Protein AF-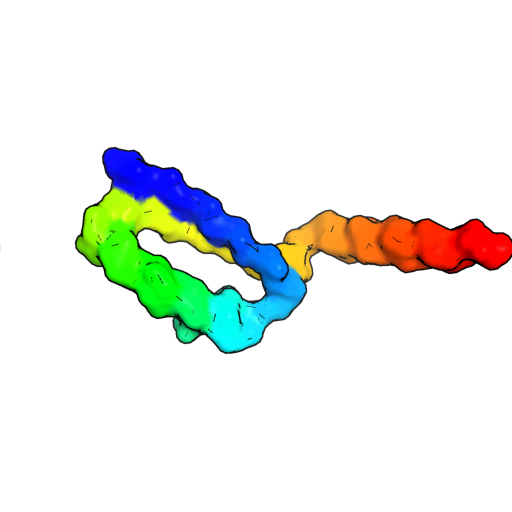A0A3B9BDP6-F1 (afdb_monomer_lite)

Radius of gyration: 16.26 Å; chains: 1; bounding box: 32×15×50 Å

Structure (mmCIF, N/CA/C/O backbone):
data_AF-A0A3B9BDP6-F1
#
_entry.id   AF-A0A3B9BDP6-F1
#
loop_
_atom_site.group_PDB
_atom_site.id
_atom_site.type_symbol
_atom_site.label_atom_id
_atom_site.label_alt_id
_atom_site.label_comp_id
_atom_site.label_asym_id
_atom_site.label_entity_id
_atom_site.label_seq_id
_atom_site.pdbx_PDB_ins_code
_atom_site.Cartn_x
_atom_site.Cartn_y
_atom_site.Cartn_z
_atom_site.occupancy
_atom_site.B_iso_or_equiv
_atom_site.auth_seq_id
_atom_site.auth_co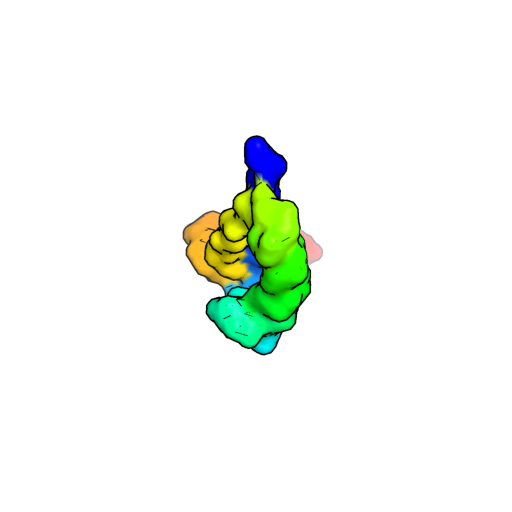mp_id
_atom_site.auth_asym_id
_atom_site.auth_atom_id
_atom_site.pdbx_PDB_model_num
ATOM 1 N N . HIS A 1 1 ? -19.707 5.639 12.367 1.00 71.81 1 HIS A N 1
ATOM 2 C CA . HIS A 1 1 ? -18.243 5.429 12.356 1.00 71.81 1 HIS A CA 1
ATOM 3 C C . HIS A 1 1 ? -17.663 5.986 11.063 1.00 71.81 1 HIS A C 1
ATOM 5 O O . HIS A 1 1 ? -18.285 5.801 10.023 1.00 71.81 1 HIS A O 1
ATOM 11 N N . LYS A 1 2 ? -16.540 6.716 11.116 1.00 88.81 2 LYS A N 1
ATOM 12 C CA . LYS A 1 2 ? -15.843 7.185 9.905 1.00 88.81 2 LYS A CA 1
ATOM 13 C C . LYS A 1 2 ? -14.962 6.046 9.383 1.00 88.81 2 LYS A C 1
ATOM 15 O O . LYS A 1 2 ? -14.308 5.384 10.186 1.00 88.81 2 LYS A O 1
ATOM 20 N N . LYS A 1 3 ? -14.972 5.820 8.069 1.00 96.19 3 LYS A N 1
ATOM 21 C CA . LYS A 1 3 ? -14.202 4.762 7.405 1.00 96.19 3 LYS A CA 1
ATOM 22 C C . LYS A 1 3 ? -13.191 5.372 6.445 1.00 96.19 3 LYS A C 1
ATOM 24 O O . LYS A 1 3 ? -13.537 6.278 5.692 1.00 96.19 3 LYS A O 1
ATOM 29 N N . VAL A 1 4 ? -11.964 4.864 6.472 1.00 97.25 4 VAL A N 1
ATOM 30 C CA . VAL A 1 4 ? -10.859 5.287 5.608 1.00 97.25 4 VAL A CA 1
ATOM 31 C C . VAL A 1 4 ? -10.280 4.067 4.907 1.00 97.25 4 VAL A C 1
ATOM 33 O O . VAL A 1 4 ? -9.968 3.058 5.537 1.00 97.25 4 VAL A O 1
ATOM 36 N N . ILE A 1 5 ? -10.110 4.173 3.591 1.00 97.12 5 ILE A N 1
ATOM 37 C CA . ILE A 1 5 ? -9.320 3.222 2.812 1.00 97.12 5 ILE A CA 1
ATOM 38 C C . ILE A 1 5 ? -7.953 3.861 2.581 1.00 97.12 5 ILE A C 1
ATOM 40 O O . ILE A 1 5 ? -7.862 4.923 1.970 1.00 97.12 5 ILE A O 1
ATOM 44 N N . LEU A 1 6 ? -6.898 3.220 3.078 1.00 96.31 6 LEU A N 1
ATOM 45 C CA . LEU A 1 6 ? -5.529 3.695 2.929 1.00 96.31 6 LEU A CA 1
ATOM 46 C C . LEU A 1 6 ? -4.852 2.959 1.771 1.00 96.31 6 LEU A C 1
ATOM 48 O O . LEU A 1 6 ? -4.481 1.788 1.898 1.00 96.31 6 LEU A O 1
ATOM 52 N N . ALA A 1 7 ? -4.701 3.654 0.645 1.00 96.50 7 ALA A N 1
ATOM 53 C CA . ALA A 1 7 ? -3.994 3.145 -0.523 1.00 96.50 7 ALA A CA 1
ATOM 54 C C . ALA A 1 7 ? -2.475 3.162 -0.287 1.00 96.50 7 ALA A C 1
ATOM 56 O O . ALA A 1 7 ? -1.873 4.218 -0.101 1.00 96.50 7 ALA A O 1
ATOM 57 N N . GLN A 1 8 ? -1.842 1.989 -0.314 1.00 95.31 8 GLN A N 1
ATOM 58 C CA . GLN A 1 8 ? -0.398 1.849 -0.114 1.00 95.31 8 GLN A CA 1
ATOM 59 C C . GLN A 1 8 ? 0.343 1.924 -1.458 1.00 95.31 8 GLN A C 1
ATOM 61 O O . GLN A 1 8 ? 0.609 0.898 -2.086 1.00 95.31 8 GLN A O 1
ATOM 66 N N . LEU A 1 9 ? 0.698 3.135 -1.904 1.00 95.06 9 LEU A N 1
ATOM 67 C CA . LEU A 1 9 ? 1.398 3.399 -3.177 1.00 95.06 9 LEU A CA 1
ATOM 68 C C . LEU A 1 9 ? 2.897 3.035 -3.139 1.00 95.06 9 LEU A C 1
ATOM 70 O O . LEU A 1 9 ? 3.764 3.818 -3.514 1.00 95.06 9 LEU A O 1
ATOM 74 N N . PHE A 1 10 ? 3.198 1.820 -2.687 1.00 94.56 10 PHE A N 1
ATOM 75 C CA . PHE A 1 10 ? 4.539 1.245 -2.623 1.00 94.56 10 PHE A CA 1
ATOM 76 C C . PHE A 1 10 ? 4.665 0.085 -3.615 1.00 94.56 10 PHE A C 1
ATOM 78 O O . PHE A 1 10 ? 3.725 -0.686 -3.805 1.00 94.56 10 PHE A O 1
ATOM 85 N N . LEU A 1 11 ? 5.840 -0.086 -4.222 1.00 94.25 11 LEU A N 1
ATOM 86 C CA . LEU A 1 11 ? 6.116 -1.241 -5.088 1.00 94.25 11 LEU A CA 1
ATOM 87 C C . LEU A 1 11 ? 6.477 -2.506 -4.290 1.00 94.25 11 LEU A C 1
ATOM 89 O O . LEU A 1 11 ? 6.244 -3.613 -4.759 1.00 94.25 11 LEU A O 1
ATOM 93 N N . ALA A 1 12 ? 7.005 -2.368 -3.073 1.00 91.62 12 ALA A N 1
ATOM 94 C CA . ALA A 1 12 ? 7.399 -3.496 -2.230 1.00 91.62 12 ALA A CA 1
ATOM 95 C C . ALA A 1 12 ? 7.039 -3.249 -0.751 1.00 91.62 12 ALA A C 1
ATOM 97 O O . ALA A 1 12 ? 7.030 -2.096 -0.312 1.00 91.62 12 ALA A O 1
ATOM 98 N N . PRO A 1 13 ? 6.761 -4.307 0.039 1.00 82.44 13 PRO A N 1
ATOM 99 C CA . PRO A 1 13 ? 6.367 -4.204 1.445 1.00 82.44 13 PRO A CA 1
ATOM 100 C C . PRO A 1 13 ? 7.589 -4.062 2.370 1.00 82.44 13 PRO A C 1
ATOM 102 O O . PRO A 1 13 ? 7.800 -4.880 3.262 1.00 82.44 13 PRO A O 1
ATOM 105 N N . GLY A 1 14 ? 8.423 -3.046 2.128 1.00 85.25 14 GLY A N 1
ATOM 106 C CA . GLY A 1 14 ? 9.541 -2.707 3.015 1.00 85.25 14 GLY A CA 1
ATOM 107 C C . GLY A 1 14 ? 9.068 -2.211 4.390 1.00 85.25 14 GLY A C 1
ATOM 108 O O . GLY A 1 14 ? 7.881 -2.286 4.714 1.00 85.25 14 GLY A O 1
ATOM 109 N N . ARG A 1 15 ? 9.986 -1.633 5.179 1.00 89.25 15 ARG A N 1
ATOM 110 C CA . ARG A 1 15 ? 9.692 -1.079 6.518 1.00 89.25 15 ARG A CA 1
ATOM 111 C C . ARG A 1 15 ? 8.459 -0.164 6.542 1.00 89.25 15 ARG A C 1
ATOM 113 O O . ARG A 1 15 ? 7.701 -0.226 7.492 1.00 89.25 15 ARG A O 1
ATOM 120 N N . HIS A 1 16 ? 8.195 0.590 5.478 1.00 89.19 16 HIS A N 1
ATOM 121 C CA . HIS A 1 16 ? 7.043 1.491 5.421 1.00 89.19 16 HIS A CA 1
ATOM 122 C C . HIS A 1 16 ? 5.680 0.765 5.379 1.00 89.19 16 HIS A C 1
ATOM 124 O O . HIS A 1 16 ? 4.779 1.093 6.146 1.00 89.19 16 HIS A O 1
ATOM 130 N N . ALA A 1 17 ? 5.510 -0.225 4.494 1.00 89.75 17 ALA A N 1
ATOM 131 C CA . ALA A 1 17 ? 4.193 -0.775 4.120 1.00 89.75 17 ALA A CA 1
ATOM 132 C C . ALA A 1 17 ? 3.983 -2.253 4.502 1.00 89.75 17 ALA A C 1
ATOM 134 O O . ALA A 1 17 ? 3.016 -2.893 4.077 1.00 89.75 17 ALA A O 1
ATOM 135 N N . GLY A 1 18 ? 4.911 -2.818 5.277 1.00 85.44 18 GLY A N 1
ATOM 136 C CA . GLY A 1 18 ? 4.760 -4.141 5.873 1.00 85.44 18 GLY A CA 1
ATOM 137 C C . GLY A 1 18 ? 3.634 -4.201 6.913 1.00 85.44 18 GLY A C 1
ATOM 138 O O . GLY A 1 18 ? 3.103 -3.183 7.365 1.00 85.44 18 GLY A O 1
ATOM 139 N N . THR A 1 19 ? 3.279 -5.420 7.334 1.00 84.12 19 THR A N 1
ATOM 140 C CA . THR A 1 19 ? 2.218 -5.672 8.330 1.00 84.12 19 THR A CA 1
ATOM 141 C C . THR A 1 19 ? 2.407 -4.840 9.600 1.00 84.12 19 THR A C 1
ATOM 143 O O . THR A 1 19 ? 1.446 -4.205 10.037 1.00 84.12 19 THR A O 1
ATOM 146 N N . ASN A 1 20 ? 3.653 -4.783 10.087 1.00 87.56 20 ASN A N 1
ATOM 147 C CA . ASN A 1 20 ? 4.112 -4.023 11.257 1.00 87.56 20 ASN A CA 1
ATOM 148 C C . ASN A 1 20 ? 5.042 -2.869 10.843 1.00 87.56 20 ASN A C 1
ATOM 150 O O . ASN A 1 20 ? 6.014 -2.574 11.528 1.00 87.56 20 ASN A O 1
ATOM 154 N N . GLY A 1 21 ? 4.821 -2.319 9.649 1.00 89.31 21 GLY A N 1
ATOM 155 C CA . GLY A 1 21 ? 5.604 -1.202 9.145 1.00 89.31 21 GLY A CA 1
ATOM 1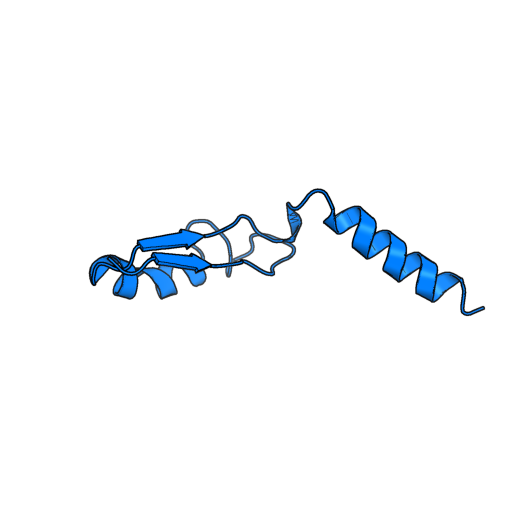56 C C . GLY A 1 21 ? 5.162 0.142 9.713 1.00 89.31 21 GLY A C 1
ATOM 157 O O . GLY A 1 21 ? 4.168 0.217 10.434 1.00 89.31 21 GLY A O 1
ATOM 158 N N . ASP A 1 22 ? 5.840 1.209 9.304 1.00 95.50 22 ASP A N 1
ATOM 159 C CA . ASP A 1 22 ? 5.590 2.574 9.790 1.00 95.50 22 ASP A CA 1
ATOM 160 C C . ASP A 1 22 ? 4.113 2.988 9.616 1.00 95.50 22 ASP A C 1
ATOM 162 O O . ASP A 1 22 ? 3.523 3.639 10.475 1.00 95.50 22 ASP A O 1
ATOM 166 N N . ILE A 1 23 ? 3.452 2.535 8.543 1.00 95.19 23 ILE A N 1
ATOM 167 C CA . ILE A 1 23 ? 2.018 2.778 8.320 1.00 95.19 23 ILE A CA 1
ATOM 168 C C . ILE A 1 23 ? 1.133 2.149 9.409 1.00 95.19 23 ILE A C 1
ATOM 170 O O . ILE A 1 23 ? 0.093 2.713 9.749 1.00 95.19 23 ILE A O 1
ATOM 174 N N . ALA A 1 24 ? 1.504 0.988 9.953 1.00 94.25 24 ALA A N 1
ATOM 175 C CA . ALA A 1 24 ? 0.756 0.359 11.040 1.00 94.25 24 ALA A CA 1
ATOM 176 C C . ALA A 1 24 ? 0.844 1.198 12.323 1.00 94.25 24 ALA A C 1
ATOM 178 O O . ALA A 1 24 ? -0.183 1.445 12.953 1.00 94.25 24 ALA A O 1
ATOM 179 N N . GLU A 1 25 ? 2.043 1.687 12.649 1.00 95.81 25 GLU A N 1
ATOM 180 C CA . GLU A 1 25 ? 2.290 2.563 13.801 1.00 95.81 25 GLU A CA 1
ATOM 181 C C . GLU A 1 25 ? 1.535 3.892 13.661 1.00 95.81 25 GLU A C 1
ATOM 183 O O . GLU A 1 25 ? 0.869 4.332 14.595 1.00 95.81 25 GLU A O 1
ATOM 188 N N . ILE A 1 26 ? 1.540 4.483 12.462 1.00 95.88 26 ILE A N 1
ATOM 189 C CA . ILE A 1 26 ? 0.801 5.718 12.166 1.00 95.88 26 ILE A CA 1
ATOM 190 C C . ILE A 1 26 ? -0.711 5.519 12.326 1.00 95.88 26 ILE A C 1
ATOM 192 O O . ILE A 1 26 ? -1.391 6.408 12.832 1.00 95.88 26 ILE A O 1
ATOM 196 N N . CYS A 1 27 ? -1.263 4.377 11.902 1.00 96.00 27 CYS A N 1
ATOM 197 C CA . CYS A 1 27 ? -2.703 4.116 11.997 1.00 96.00 27 CYS A CA 1
ATOM 198 C C . CYS A 1 27 ? -3.173 3.849 13.435 1.00 96.00 27 CYS A C 1
ATOM 200 O O . CYS A 1 27 ? -4.325 4.143 13.761 1.00 96.00 27 CYS A O 1
ATOM 202 N N . GLU A 1 28 ? -2.310 3.286 14.281 1.00 95.94 28 GLU A N 1
ATOM 203 C CA . GLU A 1 28 ? -2.640 2.805 15.624 1.00 95.94 28 GLU A CA 1
ATOM 204 C C . GLU A 1 28 ? -3.435 3.810 16.489 1.00 95.94 28 GLU A C 1
ATOM 206 O O . GLU A 1 28 ? -4.525 3.448 16.954 1.00 95.94 28 GLU A O 1
ATOM 211 N N . PRO A 1 29 ? -3.003 5.076 16.676 1.00 96.88 29 PRO A N 1
ATOM 212 C CA . PRO A 1 29 ? -3.747 6.031 17.496 1.00 96.88 29 PRO A CA 1
ATOM 213 C C . PRO A 1 29 ? -5.127 6.372 16.919 1.00 96.88 29 PRO A C 1
ATOM 215 O O . PRO A 1 29 ? -6.060 6.635 17.675 1.00 96.88 29 PRO A O 1
ATOM 218 N N . PHE A 1 30 ? -5.310 6.354 15.597 1.00 95.94 30 PHE A N 1
ATOM 219 C CA . PHE A 1 30 ? -6.608 6.651 14.982 1.00 95.94 30 PHE A CA 1
ATOM 220 C C . PHE A 1 30 ? -7.586 5.490 15.136 1.00 95.94 30 PHE A C 1
ATOM 222 O O . PHE A 1 30 ? -8.757 5.711 15.447 1.00 95.94 30 PHE A O 1
ATOM 229 N N . VAL A 1 31 ? -7.096 4.257 14.976 1.00 95.62 31 VAL A N 1
ATOM 230 C CA . VAL A 1 31 ? -7.898 3.048 15.205 1.00 95.62 31 VAL A CA 1
ATOM 231 C C . VAL A 1 31 ? -8.329 2.968 16.671 1.00 95.62 31 VAL A C 1
ATOM 233 O O . VAL A 1 31 ? -9.505 2.738 16.944 1.00 95.62 31 VAL A O 1
ATOM 236 N N . LYS A 1 32 ? -7.425 3.266 17.618 1.00 96.12 32 LYS A N 1
ATOM 237 C CA . LYS A 1 32 ? -7.752 3.364 19.054 1.00 96.12 32 LYS A CA 1
ATOM 238 C C . LYS A 1 32 ? -8.845 4.398 19.353 1.00 96.12 32 LYS A C 1
ATOM 240 O O . LYS A 1 32 ? -9.649 4.187 20.253 1.00 96.12 32 LYS A O 1
ATOM 245 N N . ASN A 1 33 ? -8.914 5.476 18.573 1.00 95.69 33 ASN A N 1
ATOM 246 C CA . ASN A 1 33 ? -9.944 6.514 18.681 1.00 95.69 33 ASN A CA 1
ATOM 247 C C . ASN A 1 33 ? -11.227 6.208 17.874 1.00 95.69 33 ASN A C 1
ATOM 249 O O . ASN A 1 33 ? -12.074 7.085 17.695 1.00 95.69 33 ASN A O 1
ATOM 253 N N . GLY A 1 34 ? -11.398 4.975 17.384 1.00 95.50 34 GLY A N 1
ATOM 254 C CA . GLY A 1 34 ? -12.635 4.507 16.751 1.00 95.50 34 GLY A CA 1
ATOM 255 C C . GLY A 1 34 ? -12.748 4.757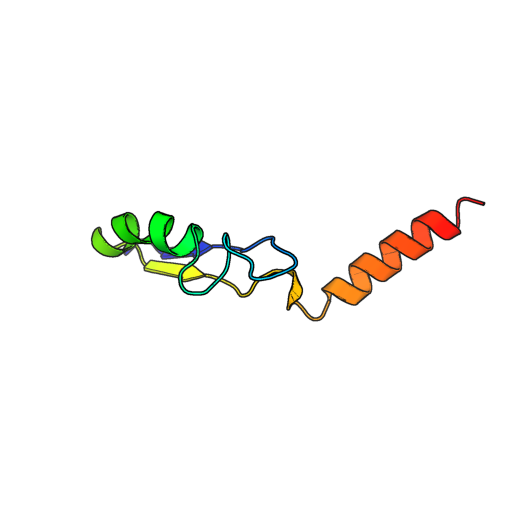 15.243 1.00 95.50 34 GLY A C 1
ATOM 256 O O . GLY A 1 34 ? -13.852 4.652 14.696 1.00 95.50 34 GLY A O 1
ATOM 257 N N . LEU A 1 35 ? -11.643 5.092 14.563 1.00 96.88 35 LEU A N 1
ATOM 258 C CA . LEU A 1 35 ? -11.585 5.150 13.100 1.00 96.88 35 LEU A CA 1
ATOM 259 C C . LEU A 1 35 ? -11.446 3.738 12.507 1.00 96.88 35 LEU A C 1
ATOM 261 O O . LEU A 1 35 ? -10.537 2.998 12.874 1.00 96.88 35 LEU A O 1
ATOM 265 N N . ASP A 1 36 ? -12.298 3.384 11.543 1.00 96.94 36 ASP A N 1
ATOM 266 C CA . ASP A 1 36 ? -12.149 2.145 10.766 1.00 96.94 36 ASP A CA 1
ATOM 267 C C . ASP A 1 36 ? -11.179 2.385 9.598 1.00 96.94 36 ASP A C 1
ATOM 269 O O . ASP A 1 36 ? -11.506 3.117 8.658 1.00 96.94 36 ASP A O 1
ATOM 273 N N . VAL A 1 37 ? -9.978 1.797 9.665 1.00 96.25 37 VAL A N 1
ATOM 274 C CA . VAL A 1 37 ? -8.932 1.929 8.639 1.00 96.25 37 VAL A CA 1
ATOM 275 C C . VAL A 1 37 ? -8.714 0.599 7.922 1.00 96.25 37 VAL A C 1
ATOM 277 O O . VAL A 1 37 ? -8.224 -0.370 8.498 1.00 96.25 37 VAL A O 1
ATOM 280 N N . SER A 1 38 ? -8.998 0.574 6.621 1.00 95.75 38 SER A N 1
ATOM 281 C CA . SER A 1 38 ? -8.722 -0.560 5.734 1.00 95.75 38 SER A CA 1
ATOM 282 C C . SER A 1 38 ? -7.511 -0.261 4.850 1.00 95.75 38 SER A C 1
ATOM 284 O O . SER A 1 38 ? -7.573 0.597 3.970 1.00 95.75 38 SER A O 1
ATOM 286 N N . ARG A 1 39 ? -6.399 -0.970 5.061 1.00 94.06 39 ARG A N 1
ATOM 287 C CA . ARG A 1 39 ? -5.187 -0.832 4.234 1.00 94.06 39 ARG A CA 1
ATOM 288 C C . ARG A 1 39 ? -5.286 -1.723 3.000 1.00 94.06 39 ARG A C 1
ATOM 290 O O . ARG A 1 39 ? -5.523 -2.923 3.128 1.00 94.06 39 ARG A O 1
ATOM 297 N N . THR A 1 40 ? -5.070 -1.167 1.811 1.00 95.56 40 THR A N 1
ATOM 298 C CA . THR A 1 40 ? -4.939 -1.983 0.593 1.00 95.56 40 THR A CA 1
ATOM 299 C C . THR A 1 40 ? -3.617 -2.756 0.619 1.00 95.56 40 THR A C 1
ATOM 301 O O . THR A 1 40 ? -2.685 -2.344 1.313 1.00 95.56 40 THR A O 1
ATOM 304 N N . PRO A 1 41 ? -3.443 -3.826 -0.175 1.00 94.06 41 PRO A N 1
ATOM 305 C CA . PRO A 1 41 ? -2.106 -4.312 -0.509 1.00 94.06 41 PRO A CA 1
ATOM 306 C C . PRO A 1 41 ? -1.237 -3.192 -1.108 1.00 94.06 41 PRO A C 1
ATOM 308 O O . PRO A 1 41 ? -1.760 -2.196 -1.615 1.00 94.06 41 PRO A O 1
ATOM 311 N N . VAL A 1 42 ? 0.087 -3.368 -1.071 1.00 95.50 42 VAL A N 1
ATOM 312 C CA . VAL A 1 42 ? 1.018 -2.478 -1.784 1.00 95.50 42 VAL A CA 1
ATOM 313 C C . VAL A 1 42 ? 0.707 -2.479 -3.286 1.00 95.50 42 VAL A C 1
ATOM 315 O O . VAL A 1 42 ? 0.384 -3.534 -3.839 1.00 95.50 42 VAL A O 1
ATOM 318 N N . LEU A 1 43 ? 0.830 -1.324 -3.948 1.00 95.75 43 LEU A N 1
ATOM 319 C CA . LEU A 1 43 ? 0.623 -1.161 -5.396 1.00 95.75 43 LEU A CA 1
ATOM 320 C C . LEU A 1 43 ? 1.387 -2.210 -6.216 1.00 95.75 43 LEU A C 1
ATOM 322 O O . LEU A 1 43 ? 0.859 -2.718 -7.200 1.00 95.75 43 LEU A O 1
ATOM 326 N N . GLY A 1 44 ? 2.581 -2.597 -5.757 1.00 95.25 44 GLY A N 1
ATOM 327 C CA . GLY A 1 44 ? 3.397 -3.680 -6.317 1.00 95.25 44 GLY A CA 1
ATOM 328 C C . GLY A 1 44 ? 2.674 -5.002 -6.575 1.00 95.25 44 GLY A C 1
ATOM 329 O O . GLY A 1 44 ? 3.036 -5.740 -7.484 1.00 95.25 44 GLY A O 1
ATOM 330 N N . LYS A 1 45 ? 1.646 -5.311 -5.778 1.00 94.88 45 LYS A N 1
ATOM 331 C CA . LYS A 1 45 ? 0.854 -6.543 -5.900 1.00 94.88 45 LYS A CA 1
ATOM 332 C C . LYS A 1 45 ? -0.331 -6.409 -6.857 1.00 94.88 45 LYS A C 1
ATOM 334 O O . LYS A 1 45 ? -1.042 -7.388 -7.071 1.00 94.88 45 LYS A O 1
ATOM 339 N N . HIS A 1 46 ? -0.588 -5.220 -7.402 1.00 96.69 46 HIS A N 1
ATOM 340 C CA . HIS A 1 46 ? -1.724 -5.003 -8.285 1.00 96.69 46 HIS A CA 1
ATOM 341 C C . HIS A 1 46 ? -1.467 -5.641 -9.664 1.00 96.69 46 HIS A C 1
ATOM 343 O O . HIS A 1 46 ? -0.463 -5.313 -10.301 1.00 96.69 46 HIS A O 1
ATOM 349 N N . PRO A 1 47 ? -2.368 -6.495 -10.188 1.00 95.69 47 PRO A N 1
ATOM 350 C CA . PRO A 1 47 ? -2.123 -7.251 -11.422 1.00 95.69 47 PRO A CA 1
ATOM 351 C C . PRO A 1 47 ? -1.922 -6.359 -12.656 1.00 95.69 47 PRO A C 1
ATOM 353 O O . PRO A 1 47 ? -1.167 -6.706 -13.559 1.00 95.69 47 PRO A O 1
ATOM 356 N N . LEU A 1 48 ? -2.544 -5.174 -12.688 1.00 96.69 48 LEU A N 1
ATOM 357 C CA . LEU A 1 48 ? -2.377 -4.226 -13.798 1.00 96.69 48 LEU A CA 1
ATOM 358 C C . LEU A 1 48 ? -1.069 -3.421 -13.748 1.00 96.69 48 LEU A C 1
ATOM 360 O O . LEU A 1 48 ? -0.766 -2.721 -14.711 1.00 96.69 48 LEU A O 1
ATOM 364 N N . LEU A 1 49 ? -0.285 -3.501 -12.667 1.00 96.56 49 LEU A N 1
ATOM 365 C CA . LEU A 1 49 ? 0.939 -2.707 -12.541 1.00 96.56 49 LEU A CA 1
ATOM 366 C C . LEU A 1 49 ? 1.957 -3.060 -13.633 1.00 96.56 49 LEU A C 1
ATOM 368 O O . LEU A 1 49 ? 2.555 -2.166 -14.223 1.00 96.56 49 LEU A O 1
ATOM 372 N N . GLN A 1 50 ? 2.109 -4.349 -13.951 1.00 95.75 50 GLN A N 1
ATOM 373 C CA . GLN A 1 50 ? 3.015 -4.794 -15.014 1.00 95.75 50 GLN A CA 1
ATOM 374 C C . GLN A 1 50 ? 2.626 -4.213 -16.376 1.00 95.75 50 GLN A C 1
ATOM 376 O O . GLN A 1 50 ? 3.500 -3.791 -17.133 1.00 95.75 50 GLN A O 1
ATOM 381 N N . LYS A 1 51 ? 1.319 -4.140 -16.667 1.00 97.19 51 LYS A N 1
ATOM 382 C CA . LYS A 1 51 ? 0.801 -3.531 -17.897 1.00 97.19 51 LYS A CA 1
ATOM 383 C C . LYS A 1 51 ? 1.185 -2.053 -17.971 1.00 97.19 51 LYS A C 1
ATOM 385 O O . LYS A 1 51 ? 1.785 -1.643 -18.956 1.00 97.19 51 LYS A O 1
ATOM 390 N N . VAL A 1 52 ? 0.915 -1.289 -16.910 1.00 96.75 52 VAL A N 1
ATOM 391 C CA . VAL A 1 52 ? 1.241 0.147 -16.854 1.00 96.75 52 VAL A CA 1
ATOM 392 C C . VAL A 1 52 ? 2.742 0.382 -17.024 1.00 96.75 52 VAL A C 1
ATOM 394 O O . VAL A 1 52 ? 3.141 1.229 -17.816 1.00 96.75 52 VAL A O 1
ATOM 397 N N . LEU A 1 53 ? 3.587 -0.383 -16.324 1.00 96.12 53 LEU A N 1
ATOM 398 C CA . LEU A 1 53 ? 5.042 -0.260 -16.451 1.00 96.12 53 LEU A CA 1
ATOM 399 C C . LEU A 1 53 ? 5.520 -0.596 -17.868 1.00 96.12 53 LEU A C 1
ATOM 401 O O . LEU A 1 53 ? 6.345 0.127 -18.418 1.00 96.12 53 LEU A O 1
ATOM 405 N N . SER A 1 54 ? 4.966 -1.647 -18.476 1.00 96.56 54 SER A N 1
ATOM 406 C CA . SER A 1 54 ? 5.295 -2.034 -19.851 1.00 96.56 54 SER A CA 1
ATOM 407 C C . SER A 1 54 ? 4.914 -0.939 -20.845 1.00 96.56 54 SER A C 1
ATOM 409 O O . SER A 1 54 ? 5.714 -0.604 -21.710 1.00 96.56 54 SER A O 1
ATOM 411 N N . GLU A 1 55 ? 3.731 -0.336 -20.700 1.00 97.19 55 GLU A N 1
ATOM 412 C CA . GLU A 1 55 ? 3.299 0.796 -21.528 1.00 97.19 55 GLU A CA 1
ATOM 413 C C . GLU A 1 55 ? 4.266 1.981 -21.409 1.00 97.19 55 GLU A C 1
ATOM 415 O O . GLU A 1 55 ? 4.679 2.517 -22.433 1.00 97.19 55 GLU A O 1
ATOM 420 N N . ARG A 1 56 ? 4.705 2.337 -20.191 1.00 96.38 56 ARG A N 1
ATOM 421 C CA . ARG A 1 56 ? 5.694 3.412 -19.985 1.00 96.38 56 ARG A CA 1
ATOM 422 C C . ARG A 1 56 ? 7.048 3.101 -20.627 1.00 96.38 56 ARG A C 1
ATOM 424 O O . ARG A 1 56 ? 7.656 3.981 -21.225 1.00 96.38 56 ARG A O 1
ATOM 431 N N . VAL A 1 57 ? 7.525 1.859 -20.526 1.00 97.25 57 VAL A N 1
ATOM 432 C CA . VAL A 1 57 ? 8.780 1.441 -21.175 1.00 97.25 57 VAL A CA 1
ATOM 433 C C . VAL A 1 57 ? 8.656 1.528 -22.697 1.00 97.25 57 VAL A C 1
ATOM 435 O O . VAL A 1 57 ? 9.550 2.047 -23.354 1.00 97.25 57 VAL A O 1
ATOM 438 N N . GLN A 1 58 ? 7.538 1.069 -23.263 1.00 96.81 58 GLN A N 1
ATOM 439 C CA . GLN A 1 58 ? 7.286 1.146 -24.704 1.00 96.81 58 GLN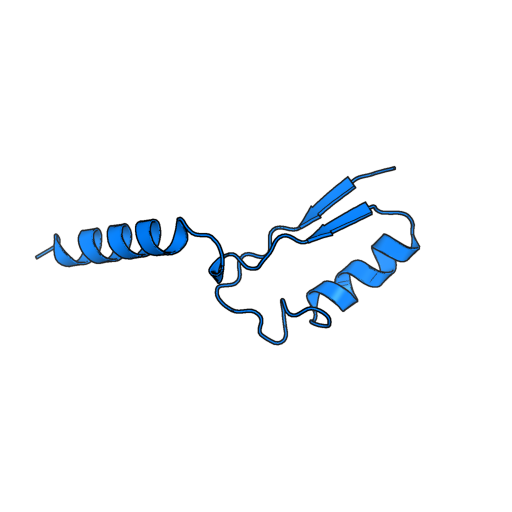 A CA 1
ATOM 440 C C . GLN A 1 58 ? 7.173 2.589 -25.203 1.00 96.81 58 GLN A C 1
ATOM 442 O O . GLN A 1 58 ? 7.631 2.878 -26.301 1.00 96.81 58 GLN A O 1
ATOM 447 N N . GLU A 1 59 ? 6.587 3.495 -24.418 1.00 96.44 59 GLU A N 1
ATOM 448 C CA . GLU A 1 59 ? 6.577 4.927 -24.737 1.00 96.44 59 GLU A CA 1
ATOM 449 C C . GLU A 1 59 ? 8.002 5.476 -24.874 1.00 96.44 59 GLU A C 1
ATOM 451 O O . GLU A 1 59 ? 8.275 6.172 -25.842 1.00 96.44 59 GLU A O 1
ATOM 456 N N . ILE A 1 60 ? 8.916 5.114 -23.967 1.00 96.00 60 ILE A N 1
ATOM 457 C CA . ILE A 1 60 ? 10.317 5.566 -24.014 1.00 9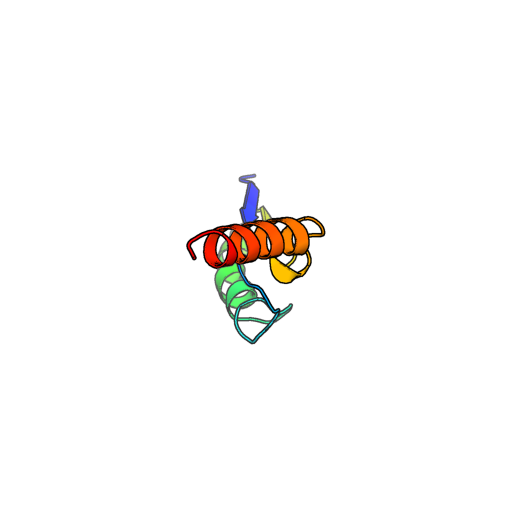6.00 60 ILE A CA 1
ATOM 458 C C . ILE A 1 60 ? 11.053 4.982 -25.226 1.00 96.00 60 ILE A C 1
ATOM 460 O O . ILE A 1 60 ? 11.752 5.707 -25.921 1.00 96.00 60 ILE A O 1
ATOM 464 N N . LEU A 1 61 ? 10.873 3.690 -25.512 1.00 94.56 61 LEU A N 1
ATOM 465 C CA . LEU A 1 61 ? 11.549 3.013 -26.628 1.00 94.56 61 LEU A CA 1
ATOM 466 C C . LEU A 1 61 ? 11.041 3.437 -28.016 1.00 94.56 61 LEU A C 1
ATOM 468 O O . LEU A 1 61 ? 11.692 3.165 -29.015 1.00 94.56 61 LEU A O 1
ATOM 472 N N . ARG A 1 62 ? 9.860 4.058 -28.101 1.00 87.06 62 ARG A N 1
ATOM 473 C CA . ARG A 1 62 ? 9.300 4.596 -29.353 1.00 87.06 62 ARG A CA 1
ATOM 474 C C . ARG A 1 62 ? 9.771 6.018 -29.666 1.00 87.06 62 ARG A C 1
ATOM 476 O O . ARG A 1 62 ? 9.362 6.552 -30.690 1.00 87.06 62 ARG A O 1
ATOM 483 N N . ILE A 1 63 ? 10.546 6.637 -28.775 1.00 69.69 63 ILE A N 1
ATOM 484 C CA . ILE A 1 63 ? 11.068 8.006 -28.927 1.00 69.69 63 ILE A CA 1
ATOM 485 C C . ILE A 1 63 ? 12.448 8.009 -29.636 1.00 69.69 63 ILE A C 1
ATOM 487 O O . ILE A 1 63 ? 13.113 9.040 -29.663 1.00 69.69 63 ILE A O 1
ATOM 491 N N . ASP A 1 64 ? 12.853 6.897 -30.263 1.00 51.44 64 ASP A N 1
ATOM 492 C CA . ASP A 1 64 ? 13.990 6.850 -31.202 1.00 51.44 64 ASP A CA 1
ATOM 493 C C . ASP A 1 64 ? 13.599 7.308 -32.622 1.00 51.44 64 ASP A C 1
ATOM 495 O O . ASP A 1 64 ? 12.606 6.774 -33.177 1.00 51.44 64 ASP A O 1
#

Sequence (64 aa):
HKKVILAQLFLAPGRHAGTNGDIAEICEPFVKNGLDVSRTPVLGKHPLLQKVLSERVQEILRID

pLDDT: mean 92.86, std 7.52, range [51.44, 97.25]

Foldseek 3Di:
DAEEEAEAQALDCPQCNPPNHPVVVVCVVVVVVPYHYHYDPHPNPDPCPVVVVVVVVVVVVVVD

Secondary structure (DSSP, 8-state):
--EEEEEE--SS-STTTSTTSHHHHHHHHHHHTT-EEEEEEEGGG-TTHHHHHHHHHHHHHT--